Protein AF-A0A645CBT7-F1 (afdb_monomer)

pLDDT: mean 82.43, std 7.49, range [60.09, 91.31]

Solvent-accessible surface area (backbone atoms only — not comparable to full-atom values): 3456 Å² total; per-residue (Å²): 114,69,68,63,52,52,50,52,54,53,52,50,46,54,46,53,65,41,42,57,33,61,83,40,32,47,62,50,17,61,75,70,74,46,62,41,70,62,52,26,57,66,33,44,60,60,50,54,50,51,51,53,49,51,52,56,50,46,70,73,76,107

Foldseek 3Di:
DVLVVVLVVVLCCLCDVDAQHVPNLVVVCVVVVHDSNVRNVVRVVVSVVVNVVSVVVSVVVD

Secondary structure (DSSP, 8-state):
-HHHHHHHHHHHHHIIIIISSHHHHHHHHHHHTS-HHHHHHHHHHHHHHHHHHHHHHHHHH-

Structure (mmCIF, N/CA/C/O backbone):
data_AF-A0A645CBT7-F1
#
_entry.id   AF-A0A645CBT7-F1
#
loop_
_atom_site.group_PDB
_atom_site.id
_atom_site.type_symbol
_atom_site.label_atom_id
_atom_site.label_alt_id
_atom_site.label_comp_id
_atom_site.label_asym_id
_atom_site.label_entity_id
_atom_site.label_seq_id
_atom_site.pdbx_PDB_ins_code
_atom_site.Cartn_x
_atom_site.Cartn_y
_atom_site.Cartn_z
_atom_site.occupancy
_atom_site.B_iso_or_equiv
_atom_site.auth_seq_id
_atom_site.auth_comp_id
_atom_site.auth_asym_id
_atom_site.auth_atom_id
_atom_site.pdbx_PDB_model_num
ATOM 1 N N . MET A 1 1 ? 7.516 -8.382 -19.718 1.00 60.09 1 MET A N 1
ATOM 2 C CA . MET A 1 1 ? 6.285 -8.797 -18.999 1.00 60.09 1 MET A CA 1
ATOM 3 C C . MET A 1 1 ? 6.462 -9.050 -17.501 1.00 60.09 1 MET A C 1
ATOM 5 O O . MET A 1 1 ? 5.521 -8.767 -16.776 1.00 60.09 1 MET A O 1
ATOM 9 N N . ALA A 1 2 ? 7.607 -9.547 -17.009 1.00 73.88 2 ALA A N 1
ATOM 10 C CA . ALA A 1 2 ? 7.769 -9.851 -15.578 1.00 73.88 2 ALA A CA 1
ATOM 11 C C . ALA A 1 2 ? 7.658 -8.617 -14.654 1.00 73.88 2 ALA A C 1
ATOM 13 O O . ALA A 1 2 ? 6.992 -8.688 -13.628 1.00 73.88 2 ALA A O 1
ATOM 14 N N . GLY A 1 3 ? 8.238 -7.472 -15.042 1.00 78.69 3 GLY A N 1
ATOM 15 C CA . GLY A 1 3 ? 8.206 -6.252 -14.223 1.00 78.69 3 GLY A CA 1
ATOM 16 C C . GLY A 1 3 ? 6.804 -5.657 -14.038 1.00 78.69 3 GLY A C 1
ATOM 17 O O . GLY A 1 3 ? 6.420 -5.341 -12.919 1.00 78.69 3 GLY A O 1
ATOM 18 N N . LEU A 1 4 ? 5.994 -5.594 -15.103 1.00 76.56 4 LEU A N 1
ATOM 19 C CA . LEU A 1 4 ? 4.618 -5.079 -15.031 1.00 76.56 4 LEU A CA 1
ATOM 20 C C . LEU A 1 4 ? 3.696 -5.991 -14.201 1.00 76.56 4 LEU A C 1
ATOM 22 O O . LEU A 1 4 ? 2.843 -5.506 -13.462 1.00 76.56 4 LEU A O 1
ATOM 26 N N . ALA A 1 5 ? 3.890 -7.312 -14.292 1.00 83.25 5 ALA A N 1
ATOM 27 C CA . ALA A 1 5 ? 3.150 -8.283 -13.488 1.00 83.25 5 ALA A CA 1
ATOM 28 C C . ALA A 1 5 ? 3.506 -8.183 -11.992 1.00 83.25 5 ALA A C 1
ATOM 30 O O . ALA A 1 5 ? 2.614 -8.218 -11.144 1.00 83.25 5 ALA A O 1
ATOM 31 N N . ALA A 1 6 ? 4.791 -7.998 -11.669 1.00 83.88 6 ALA A N 1
ATOM 32 C CA . ALA A 1 6 ? 5.245 -7.757 -10.300 1.00 83.88 6 ALA A CA 1
ATOM 33 C C . ALA A 1 6 ? 4.686 -6.440 -9.735 1.00 83.88 6 ALA A C 1
ATOM 35 O O . ALA A 1 6 ? 4.254 -6.396 -8.585 1.00 83.88 6 ALA A O 1
ATOM 36 N N . LEU A 1 7 ? 4.612 -5.390 -10.558 1.00 85.94 7 LEU A N 1
ATOM 37 C CA . LEU A 1 7 ? 3.989 -4.117 -10.190 1.00 85.94 7 LEU A CA 1
ATOM 38 C C . LEU A 1 7 ? 2.509 -4.298 -9.811 1.00 85.94 7 LEU A C 1
ATOM 40 O O . LEU A 1 7 ? 2.065 -3.805 -8.775 1.00 85.94 7 LEU A O 1
ATOM 44 N N . GLY A 1 8 ? 1.761 -5.053 -10.623 1.00 85.44 8 GLY A N 1
ATOM 45 C CA . GLY A 1 8 ? 0.359 -5.380 -10.354 1.00 85.44 8 GLY A CA 1
ATOM 46 C C . GLY A 1 8 ? 0.168 -6.116 -9.025 1.00 85.44 8 GLY A C 1
ATOM 47 O O . GLY A 1 8 ? -0.720 -5.756 -8.255 1.00 85.44 8 GLY A O 1
ATOM 48 N N . GLN A 1 9 ? 1.047 -7.077 -8.716 1.00 86.44 9 GLN A N 1
ATOM 49 C CA . GLN A 1 9 ? 1.052 -7.795 -7.434 1.00 86.44 9 GLN A CA 1
ATOM 50 C C . GLN A 1 9 ? 1.296 -6.858 -6.236 1.00 86.44 9 GLN A C 1
ATOM 52 O O . GLN A 1 9 ? 0.589 -6.944 -5.230 1.00 86.44 9 GLN A O 1
ATOM 57 N N . VAL A 1 10 ? 2.248 -5.925 -6.342 1.00 85.00 10 VAL A N 1
ATOM 58 C CA . VAL A 1 10 ? 2.529 -4.944 -5.275 1.00 85.00 10 VAL A CA 1
ATOM 59 C C . VAL A 1 10 ? 1.331 -4.022 -5.041 1.00 85.00 10 VAL A C 1
ATOM 61 O O . VAL A 1 10 ? 0.941 -3.807 -3.893 1.00 85.00 10 VAL A O 1
ATOM 64 N N . ILE A 1 11 ? 0.700 -3.532 -6.113 1.00 85.50 11 ILE A N 1
ATOM 65 C CA . ILE A 1 11 ? -0.488 -2.671 -6.022 1.00 85.50 11 ILE A CA 1
ATOM 66 C C . ILE A 1 11 ? -1.640 -3.404 -5.323 1.00 85.50 11 ILE A C 1
ATOM 68 O O . ILE A 1 11 ? -2.294 -2.821 -4.455 1.00 85.50 11 ILE A O 1
ATOM 72 N N . THR A 1 12 ? -1.868 -4.684 -5.641 1.00 84.94 12 THR A N 1
ATOM 73 C CA . THR A 1 12 ? -2.903 -5.480 -4.963 1.00 84.94 12 THR A CA 1
ATOM 74 C C . THR A 1 12 ? -2.633 -5.642 -3.469 1.00 84.94 12 THR A C 1
ATOM 76 O O . THR A 1 12 ? -3.561 -5.480 -2.685 1.00 84.94 12 THR A O 1
ATOM 79 N N . VAL A 1 13 ? -1.381 -5.859 -3.051 1.00 84.19 13 VAL A N 1
ATOM 80 C CA . VAL A 1 13 ? -1.027 -5.956 -1.621 1.00 84.19 13 VAL A CA 1
ATOM 81 C C . VAL A 1 13 ? -1.234 -4.624 -0.897 1.00 84.19 13 VAL A C 1
ATOM 83 O O . VAL A 1 13 ? -1.662 -4.613 0.252 1.00 84.19 13 VAL A O 1
ATOM 86 N N . TRP A 1 14 ? -0.970 -3.492 -1.550 1.00 80.81 14 TRP A N 1
ATOM 87 C CA . TRP A 1 14 ? -1.162 -2.168 -0.948 1.00 80.81 14 TRP A CA 1
ATOM 88 C C . TRP A 1 14 ? -2.640 -1.799 -0.776 1.00 80.81 14 TRP A C 1
ATOM 90 O O . TRP A 1 14 ? -3.012 -1.190 0.229 1.00 80.81 14 TRP A O 1
ATOM 100 N N . PHE A 1 15 ? -3.493 -2.182 -1.729 1.00 79.31 15 PHE A N 1
ATOM 101 C CA . PHE A 1 15 ? -4.939 -1.981 -1.615 1.00 79.31 15 PHE A CA 1
ATOM 102 C C . PHE A 1 15 ? -5.591 -2.951 -0.615 1.00 79.31 15 PHE A C 1
ATOM 104 O O . PHE A 1 15 ? -6.383 -2.508 0.220 1.00 79.31 15 PHE A O 1
ATOM 111 N N . ASP A 1 16 ? -5.248 -4.242 -0.678 1.00 69.94 16 ASP A N 1
ATOM 112 C CA . ASP A 1 16 ? -5.884 -5.321 0.094 1.00 69.94 16 ASP A CA 1
ATOM 113 C C . ASP A 1 16 ? -5.292 -5.517 1.497 1.00 69.94 16 ASP A C 1
ATOM 115 O O . ASP A 1 16 ? -6.018 -5.689 2.475 1.00 69.94 16 ASP A O 1
ATOM 119 N N . GLY A 1 17 ? -3.971 -5.417 1.623 1.00 64.31 17 GLY A N 1
ATOM 120 C CA . GLY A 1 17 ? -3.235 -5.895 2.790 1.00 64.31 17 GLY A CA 1
ATOM 121 C C . GLY A 1 17 ? -3.144 -4.946 3.985 1.00 64.31 17 GLY A C 1
ATOM 122 O O . GLY A 1 17 ? -2.536 -5.325 4.983 1.00 64.31 17 GLY A O 1
ATOM 123 N N . GLY A 1 18 ? -3.686 -3.722 3.937 1.00 60.62 18 GLY A N 1
ATOM 124 C CA . GLY A 1 18 ? -3.349 -2.762 4.997 1.00 60.62 18 GLY A CA 1
ATOM 125 C C . GLY A 1 18 ? -4.186 -1.501 5.133 1.00 60.62 18 GLY A C 1
ATOM 126 O O . GLY A 1 18 ? -4.537 -1.094 6.240 1.00 60.62 18 GLY A O 1
ATOM 127 N N . THR A 1 19 ? -4.426 -0.813 4.023 1.00 64.56 19 THR A N 1
ATOM 128 C CA . THR A 1 19 ? -4.568 0.645 4.126 1.00 64.56 19 THR A CA 1
ATOM 129 C C . THR A 1 19 ? -5.968 1.134 3.752 1.00 64.56 19 THR A C 1
ATOM 131 O O . THR A 1 19 ? -6.445 2.087 4.363 1.00 64.56 19 THR A O 1
ATOM 134 N N . VAL A 1 20 ? -6.667 0.450 2.838 1.00 69.88 20 VAL A N 1
ATOM 135 C CA . VAL A 1 20 ? -8.028 0.821 2.391 1.00 69.88 20 VAL A CA 1
ATOM 136 C C . VAL A 1 20 ? -9.077 -0.231 2.774 1.00 69.88 20 VAL A C 1
ATOM 138 O O . VAL A 1 20 ? -10.180 0.128 3.185 1.00 69.88 20 VAL A O 1
ATOM 141 N N . ILE A 1 21 ? -8.745 -1.521 2.658 1.00 73.25 21 ILE A N 1
ATOM 142 C CA . ILE A 1 21 ? -9.660 -2.645 2.918 1.00 73.25 21 ILE A CA 1
ATOM 143 C C . ILE A 1 21 ? -9.635 -3.027 4.417 1.00 73.25 21 ILE A C 1
ATOM 145 O O . ILE A 1 21 ? -8.604 -2.874 5.077 1.0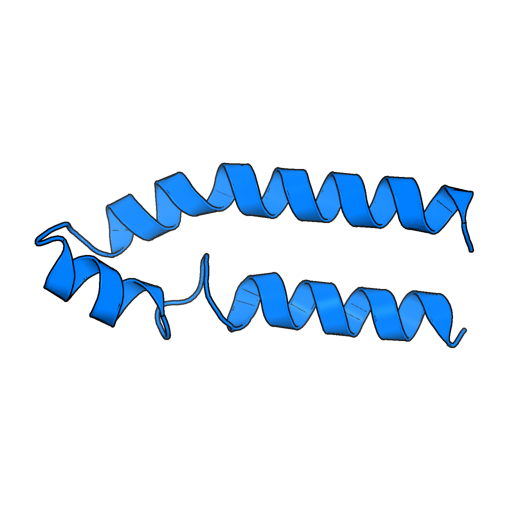0 73.25 21 ILE A O 1
ATOM 149 N N . PRO A 1 22 ? -10.752 -3.503 5.010 1.00 68.00 22 PRO A N 1
ATOM 150 C CA . PRO A 1 22 ? -10.930 -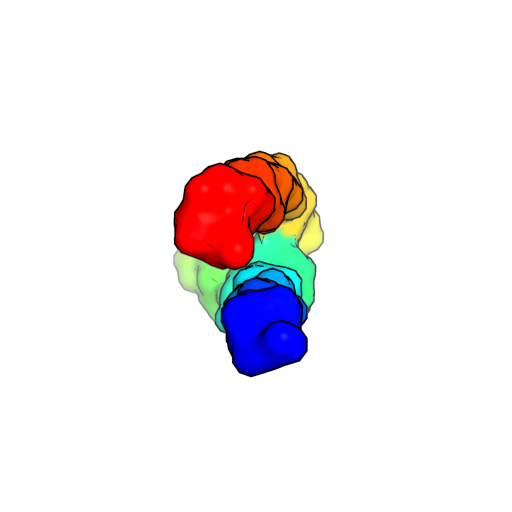3.504 6.465 1.00 68.00 22 PRO A CA 1
ATOM 151 C C . PRO A 1 22 ? -9.985 -4.414 7.262 1.00 68.00 22 PRO A C 1
ATOM 153 O O . PRO A 1 22 ? -9.878 -4.236 8.474 1.00 68.00 22 PRO A O 1
ATOM 156 N N . TRP A 1 23 ? -9.309 -5.371 6.616 1.00 76.31 23 TRP A N 1
ATOM 157 C CA . TRP A 1 23 ? -8.558 -6.444 7.282 1.00 76.31 23 TRP A CA 1
ATOM 158 C C . TRP A 1 23 ? -7.514 -5.934 8.289 1.00 76.31 23 TRP A C 1
ATOM 160 O O . TRP A 1 23 ? -7.414 -6.475 9.387 1.00 76.31 23 TRP A O 1
ATOM 170 N N . ALA A 1 24 ? -6.804 -4.847 7.973 1.00 77.19 24 ALA A N 1
ATOM 171 C CA . ALA A 1 24 ? -5.873 -4.197 8.903 1.00 77.19 24 ALA A CA 1
ATOM 172 C C . ALA A 1 24 ? -6.428 -2.902 9.525 1.00 77.19 24 ALA A C 1
ATOM 174 O O . ALA A 1 24 ? -6.008 -2.502 10.611 1.00 77.19 24 ALA A O 1
ATOM 175 N N . VAL A 1 25 ? -7.404 -2.257 8.879 1.00 82.81 25 VAL A N 1
ATOM 176 C CA . VAL A 1 25 ? -7.985 -0.994 9.361 1.00 82.81 25 VAL A CA 1
ATOM 177 C C . VAL A 1 25 ? -8.830 -1.211 10.619 1.00 82.81 25 VAL A C 1
ATOM 179 O O . VAL A 1 25 ? -8.763 -0.394 11.531 1.00 82.81 25 VAL A O 1
ATOM 182 N N . ILE A 1 26 ? -9.589 -2.311 10.711 1.00 86.12 26 ILE A N 1
ATOM 183 C CA . ILE A 1 26 ? -10.435 -2.630 11.876 1.00 86.12 26 ILE A CA 1
ATOM 184 C C . ILE A 1 26 ? -9.616 -2.796 13.172 1.00 86.12 26 ILE A C 1
ATOM 186 O O . ILE A 1 26 ? -9.940 -2.115 14.148 1.00 86.12 26 ILE A O 1
ATOM 190 N N . PRO A 1 27 ? -8.569 -3.648 13.237 1.00 87.88 27 PRO A N 1
ATOM 191 C CA . PRO A 1 27 ? -7.796 -3.814 14.469 1.00 87.88 27 PRO A CA 1
ATOM 192 C C . PRO A 1 27 ? -7.034 -2.542 14.862 1.00 87.88 27 PRO A C 1
ATOM 194 O O . PRO A 1 27 ? -6.999 -2.198 16.042 1.00 87.88 27 PRO A O 1
ATOM 197 N N . VAL A 1 28 ? -6.486 -1.792 13.898 1.00 85.12 28 VAL A N 1
ATOM 198 C CA . VAL A 1 28 ? -5.815 -0.508 14.178 1.00 85.12 28 VAL A CA 1
ATOM 199 C C . VAL A 1 28 ? -6.808 0.525 14.706 1.00 85.12 28 VAL A C 1
ATOM 201 O O . VAL A 1 28 ? -6.524 1.208 15.686 1.00 85.12 28 VAL A O 1
ATOM 204 N N . ALA A 1 29 ? -7.993 0.614 14.105 1.00 87.12 29 ALA A N 1
ATOM 205 C CA . ALA A 1 29 ? -9.049 1.503 14.566 1.00 87.12 29 ALA A CA 1
ATOM 206 C C . ALA A 1 29 ? -9.523 1.150 15.986 1.00 87.12 29 ALA A C 1
ATOM 208 O O . ALA A 1 29 ? -9.756 2.054 16.788 1.00 87.12 29 ALA A O 1
ATOM 209 N N . ALA A 1 30 ? -9.583 -0.143 16.326 1.00 88.19 30 ALA A N 1
ATOM 210 C CA . ALA A 1 30 ? -9.897 -0.607 17.677 1.00 88.19 30 ALA A CA 1
ATOM 211 C C . ALA A 1 30 ? -8.824 -0.201 18.706 1.00 88.19 30 ALA A C 1
ATOM 213 O O . ALA A 1 30 ? -9.176 0.266 19.789 1.00 88.19 30 ALA A O 1
ATOM 214 N N . ILE A 1 31 ? -7.533 -0.309 18.363 1.00 91.31 31 ILE A N 1
ATOM 215 C CA . ILE A 1 31 ? -6.413 0.114 19.229 1.00 91.31 31 ILE A CA 1
ATOM 216 C C . ILE A 1 31 ? -6.395 1.639 19.402 1.00 91.31 31 ILE A C 1
ATOM 218 O O . ILE A 1 31 ? -6.217 2.140 20.509 1.00 91.31 31 ILE A O 1
ATOM 222 N N . CYS A 1 32 ? -6.597 2.384 18.316 1.00 88.44 32 CYS A N 1
ATOM 223 C CA . CYS A 1 32 ? -6.582 3.846 18.326 1.00 88.44 32 CYS A CA 1
ATOM 224 C C . CYS A 1 32 ? -7.905 4.476 18.798 1.00 88.44 32 CYS A C 1
ATOM 226 O O . CYS A 1 32 ? -7.985 5.699 18.873 1.00 88.44 32 CYS A O 1
ATOM 228 N N . ASN A 1 33 ? -8.928 3.669 19.103 1.00 86.06 33 ASN A N 1
ATOM 229 C CA . ASN A 1 33 ? -10.277 4.106 19.474 1.00 86.06 33 ASN A CA 1
ATOM 230 C C . ASN A 1 33 ? -10.902 5.107 18.476 1.00 86.06 33 ASN A C 1
ATOM 232 O O . ASN A 1 33 ? -11.561 6.071 18.856 1.00 86.06 33 ASN A O 1
ATOM 236 N N . VAL A 1 34 ? -10.683 4.882 17.178 1.00 88.50 34 VAL A N 1
ATOM 237 C CA . VAL A 1 34 ? -11.234 5.707 16.090 1.00 88.50 34 VAL A CA 1
ATOM 238 C C . VAL A 1 34 ? -12.214 4.902 15.247 1.00 88.50 34 VAL A C 1
ATOM 240 O O . VAL A 1 34 ? -12.180 3.676 15.223 1.00 88.50 34 VAL A O 1
ATOM 243 N N . ASN A 1 35 ? -13.088 5.587 14.513 1.00 88.19 35 ASN A N 1
ATOM 244 C CA . ASN A 1 35 ? -13.978 4.933 13.562 1.00 88.19 35 ASN A CA 1
ATOM 245 C C . ASN A 1 35 ? -13.166 4.362 12.374 1.00 88.19 35 ASN A C 1
ATOM 247 O O . ASN A 1 35 ? -12.452 5.124 11.710 1.00 88.19 35 ASN A O 1
ATOM 251 N N . PRO A 1 36 ? -13.281 3.056 12.050 1.00 83.75 36 PRO A N 1
ATOM 252 C CA . PRO A 1 36 ? -12.552 2.435 10.941 1.00 83.75 36 PRO A CA 1
ATOM 253 C C . PRO A 1 36 ? -12.794 3.120 9.591 1.00 83.75 36 PRO A C 1
ATOM 255 O O . PRO A 1 36 ? -11.889 3.210 8.765 1.00 83.75 36 PRO A O 1
ATOM 258 N N . GLN A 1 37 ? -14.008 3.634 9.374 1.00 83.25 37 GLN A N 1
ATOM 259 C CA . GLN A 1 37 ? -14.389 4.322 8.137 1.00 83.25 37 GLN A CA 1
ATOM 260 C C . GLN A 1 37 ? -13.592 5.620 7.934 1.00 83.25 37 GLN A C 1
ATOM 262 O O . GLN A 1 37 ? -13.133 5.910 6.829 1.00 83.25 37 GLN A O 1
ATOM 267 N N . ASP A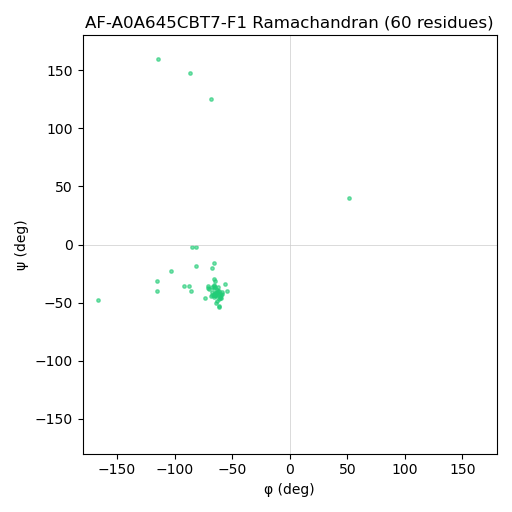 1 38 ? -13.390 6.388 9.006 1.00 85.50 38 ASP A N 1
ATOM 268 C CA . ASP A 1 38 ? -12.632 7.639 8.960 1.00 85.50 38 ASP A CA 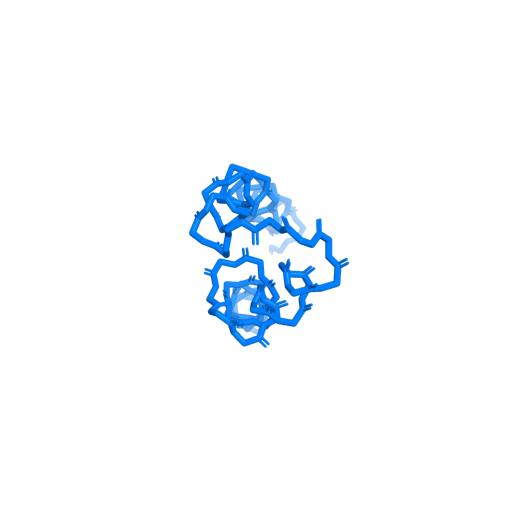1
ATOM 269 C C . ASP A 1 38 ? -11.134 7.381 8.767 1.00 85.50 38 ASP A C 1
ATOM 271 O O . ASP A 1 38 ? -10.460 8.112 8.035 1.00 85.50 38 ASP A O 1
ATOM 275 N N . LEU A 1 39 ? -10.620 6.300 9.364 1.00 82.94 39 LEU A N 1
ATOM 276 C CA . LEU A 1 39 ? -9.238 5.868 9.178 1.00 82.94 39 LEU A CA 1
ATOM 277 C C . LEU A 1 39 ? -8.978 5.413 7.732 1.00 82.94 39 LEU A C 1
ATOM 279 O O . LEU A 1 39 ? -8.014 5.869 7.117 1.00 82.94 39 LEU A O 1
ATOM 283 N N . ALA A 1 40 ? -9.876 4.608 7.153 1.00 83.81 40 ALA A N 1
ATOM 284 C CA . ALA A 1 40 ? -9.795 4.185 5.751 1.00 83.81 40 ALA A CA 1
ATOM 285 C C . ALA A 1 40 ? -9.792 5.385 4.787 1.00 83.81 40 ALA A C 1
ATOM 287 O O . ALA A 1 40 ? -9.006 5.432 3.839 1.00 83.81 40 ALA A O 1
ATOM 288 N N . ARG A 1 41 ? -10.621 6.404 5.052 1.00 84.12 41 ARG A N 1
ATOM 289 C CA . ARG A 1 41 ? -10.676 7.623 4.229 1.00 84.12 41 ARG A CA 1
ATOM 290 C C . ARG A 1 41 ? -9.386 8.431 4.268 1.00 84.12 41 ARG A C 1
ATOM 292 O O . ARG A 1 41 ? -8.927 8.884 3.222 1.00 84.12 41 ARG A O 1
ATOM 299 N N . LYS A 1 42 ? -8.782 8.600 5.446 1.00 84.81 42 LYS A N 1
ATOM 300 C CA . LYS A 1 42 ? -7.492 9.301 5.577 1.00 84.81 42 LYS A CA 1
ATOM 301 C C . LYS A 1 42 ? -6.351 8.551 4.896 1.00 84.81 42 LYS A C 1
ATOM 303 O O . LYS A 1 42 ? -5.423 9.179 4.400 1.00 84.81 42 LYS A O 1
ATOM 308 N N . ASN A 1 43 ? -6.461 7.232 4.834 1.00 83.81 43 ASN A N 1
ATOM 309 C CA . ASN A 1 43 ? -5.486 6.345 4.226 1.00 83.81 43 ASN A CA 1
ATOM 310 C C . ASN A 1 43 ? -5.599 6.227 2.692 1.00 83.81 43 ASN A C 1
ATOM 312 O O . ASN A 1 43 ? -4.620 5.867 2.040 1.00 83.81 43 ASN A O 1
ATOM 316 N N . LEU A 1 44 ? -6.736 6.591 2.087 1.00 84.62 44 LEU A N 1
ATOM 317 C CA . LEU A 1 44 ? -6.907 6.585 0.624 1.00 84.62 44 LEU A CA 1
ATOM 318 C C . LEU A 1 44 ? -5.926 7.519 -0.097 1.00 84.62 44 LEU A C 1
ATOM 320 O O . LEU A 1 44 ? -5.323 7.133 -1.095 1.00 84.62 44 LEU A O 1
ATOM 324 N N . ILE A 1 45 ? -5.760 8.742 0.412 1.00 85.69 45 ILE A N 1
ATOM 325 C CA . ILE A 1 45 ? -4.885 9.762 -0.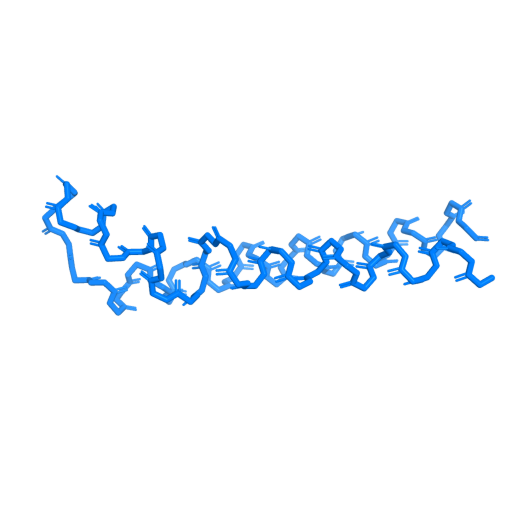183 1.00 85.69 45 ILE A CA 1
ATOM 326 C C . ILE A 1 45 ? -3.414 9.298 -0.227 1.00 85.69 45 ILE A C 1
ATOM 328 O O . ILE A 1 45 ? -2.829 9.320 -1.314 1.00 85.69 45 ILE A O 1
ATOM 332 N N . PRO A 1 46 ? -2.792 8.848 0.886 1.00 86.31 46 PRO A N 1
ATOM 333 C CA . PRO A 1 46 ? -1.407 8.385 0.859 1.00 86.31 46 PRO A CA 1
ATOM 334 C C . PRO A 1 46 ? -1.216 7.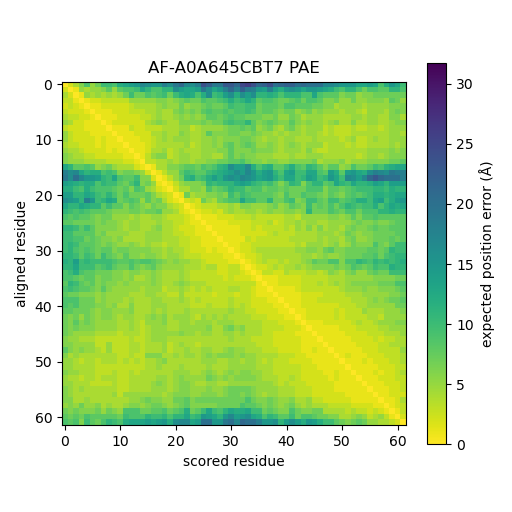117 0.015 1.00 86.31 46 PRO A C 1
ATOM 336 O O . PRO A 1 46 ? -0.200 7.010 -0.670 1.00 86.31 46 PRO A O 1
ATOM 339 N N . VAL A 1 47 ? -2.186 6.194 -0.014 1.00 88.19 47 VAL A N 1
ATOM 340 C CA . VAL A 1 47 ? -2.122 4.983 -0.861 1.00 88.19 47 VAL A CA 1
ATOM 341 C C . VAL A 1 47 ? -2.126 5.334 -2.338 1.00 88.19 47 VAL A C 1
ATOM 343 O O . VAL A 1 47 ? -1.259 4.878 -3.079 1.00 88.19 47 VAL A O 1
ATOM 346 N N . LEU A 1 48 ? -3.070 6.171 -2.769 1.00 88.31 48 LEU A N 1
ATOM 347 C CA . LEU A 1 48 ? -3.165 6.597 -4.164 1.00 88.31 48 LEU A CA 1
ATOM 348 C C . LEU A 1 48 ? -1.903 7.345 -4.605 1.00 88.31 48 LEU A C 1
ATOM 350 O O . LEU A 1 48 ? -1.408 7.107 -5.705 1.00 88.31 48 LEU A O 1
ATOM 354 N N . CYS A 1 49 ? -1.348 8.193 -3.736 1.00 89.88 49 CYS A N 1
ATOM 355 C CA . CYS A 1 49 ? -0.086 8.884 -3.993 1.00 89.88 49 CYS A CA 1
ATOM 356 C C . CYS A 1 49 ? 1.079 7.897 -4.167 1.00 89.88 49 CYS A C 1
ATOM 358 O O . CYS A 1 49 ? 1.827 7.983 -5.141 1.00 89.88 49 CYS A O 1
ATOM 360 N N . GLY A 1 50 ? 1.202 6.916 -3.269 1.00 87.56 50 GLY A N 1
ATOM 361 C CA . GLY A 1 50 ? 2.253 5.904 -3.345 1.00 87.56 50 GLY A CA 1
ATOM 362 C C . GLY A 1 50 ? 2.143 5.006 -4.579 1.00 87.56 50 GLY A C 1
ATOM 363 O O . GLY A 1 50 ? 3.156 4.692 -5.196 1.00 87.56 50 GLY A O 1
ATOM 364 N N . ILE A 1 51 ? 0.924 4.662 -5.001 1.00 88.81 51 ILE A N 1
ATOM 365 C CA . ILE A 1 51 ? 0.688 3.889 -6.229 1.00 88.81 51 ILE A CA 1
ATOM 366 C C . ILE A 1 51 ? 1.033 4.713 -7.467 1.00 88.81 51 ILE A C 1
ATOM 368 O O . ILE A 1 51 ? 1.712 4.212 -8.360 1.00 88.81 51 ILE A O 1
ATOM 372 N N . ALA A 1 52 ? 0.624 5.983 -7.512 1.00 89.56 52 ALA A N 1
ATOM 373 C CA . ALA A 1 52 ? 0.989 6.878 -8.604 1.00 89.56 52 ALA A CA 1
ATOM 374 C C . ALA A 1 52 ? 2.516 7.030 -8.714 1.00 89.56 52 ALA A C 1
ATOM 376 O O . ALA A 1 52 ? 3.066 6.934 -9.811 1.00 89.56 52 ALA A O 1
ATOM 377 N N . ALA A 1 53 ? 3.208 7.186 -7.581 1.00 89.44 53 ALA A N 1
ATOM 378 C CA . ALA A 1 53 ? 4.665 7.240 -7.533 1.00 89.44 53 ALA A CA 1
ATOM 379 C C . ALA A 1 53 ? 5.312 5.918 -7.983 1.00 89.44 53 ALA A C 1
ATOM 381 O O . ALA A 1 53 ? 6.247 5.941 -8.779 1.00 89.44 53 ALA A O 1
ATOM 382 N N . ALA A 1 54 ? 4.801 4.767 -7.533 1.00 88.00 54 ALA A N 1
ATOM 383 C CA . ALA A 1 54 ? 5.315 3.454 -7.921 1.00 88.00 54 ALA A CA 1
ATOM 384 C C . ALA A 1 54 ? 5.156 3.192 -9.425 1.00 88.00 54 ALA A C 1
ATOM 386 O O . ALA A 1 54 ? 6.090 2.711 -10.065 1.00 88.00 54 ALA A O 1
ATOM 387 N N . ILE A 1 55 ? 4.011 3.559 -10.007 1.00 88.56 55 ILE A N 1
ATOM 388 C CA . ILE A 1 55 ? 3.784 3.476 -11.454 1.00 88.56 55 ILE A CA 1
ATOM 389 C C . ILE A 1 55 ? 4.757 4.404 -12.191 1.00 88.56 55 ILE A C 1
ATOM 391 O O . ILE A 1 55 ? 5.426 3.961 -13.121 1.00 88.56 55 ILE A O 1
ATOM 395 N N . ALA A 1 56 ? 4.884 5.66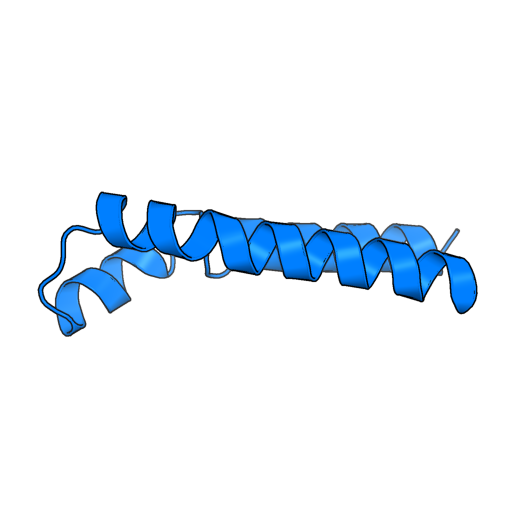2 -11.758 1.00 89.62 56 ALA A N 1
ATOM 396 C CA . ALA A 1 56 ? 5.770 6.635 -12.394 1.00 89.62 56 ALA A CA 1
ATOM 397 C C . ALA A 1 56 ? 7.241 6.189 -12.371 1.00 89.62 56 ALA A C 1
ATOM 399 O O . ALA A 1 56 ? 7.915 6.233 -13.396 1.00 89.62 56 ALA A O 1
ATOM 400 N N . ILE A 1 57 ? 7.729 5.712 -11.224 1.00 89.12 57 ILE A N 1
ATOM 401 C CA . ILE A 1 57 ? 9.096 5.199 -11.076 1.00 89.12 57 ILE A CA 1
ATOM 402 C C . ILE A 1 57 ? 9.287 3.937 -11.914 1.00 89.12 57 ILE A C 1
ATOM 404 O O . ILE A 1 57 ? 10.300 3.800 -12.598 1.00 89.12 57 ILE A O 1
ATOM 408 N N . SER A 1 58 ? 8.320 3.018 -11.901 1.00 86.44 58 SER A N 1
ATOM 409 C CA . SER A 1 58 ? 8.458 1.785 -12.667 1.00 86.44 58 SER A CA 1
ATOM 410 C C . SER A 1 58 ? 8.490 2.037 -14.169 1.00 86.44 58 SER A C 1
ATOM 412 O O . SER A 1 58 ? 9.183 1.300 -14.846 1.00 86.44 58 SER A O 1
ATOM 414 N N . MET A 1 59 ? 7.811 3.066 -14.684 1.00 84.00 59 MET A N 1
ATOM 415 C CA . MET A 1 59 ? 7.908 3.466 -16.097 1.00 84.00 59 MET A CA 1
ATOM 416 C C . MET A 1 59 ? 9.289 4.021 -16.481 1.00 84.00 59 MET A C 1
ATOM 418 O O . MET A 1 59 ? 9.605 4.101 -17.662 1.00 84.00 59 MET A O 1
ATOM 422 N N . ILE A 1 60 ? 10.085 4.465 -15.503 1.00 83.62 60 ILE A N 1
ATOM 423 C CA . ILE A 1 60 ? 11.441 4.992 -15.721 1.00 83.62 60 ILE A CA 1
ATOM 424 C C . ILE A 1 60 ? 12.487 3.875 -15.598 1.00 83.62 60 ILE A C 1
ATOM 426 O O . ILE A 1 60 ? 13.503 3.905 -16.288 1.00 83.62 60 ILE A O 1
ATOM 430 N N . ILE A 1 61 ? 12.265 2.916 -14.694 1.00 82.94 61 ILE A N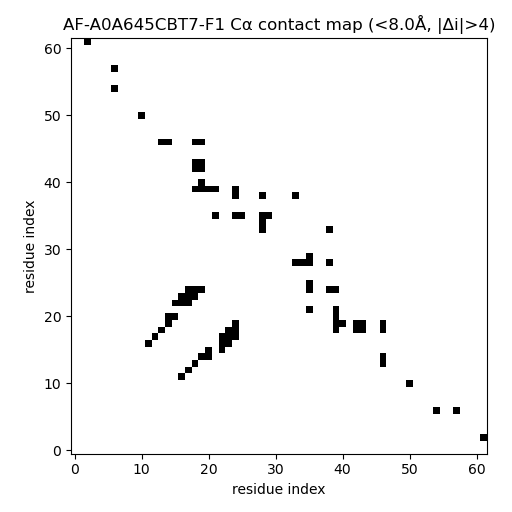 1
ATOM 431 C CA . ILE A 1 61 ? 13.215 1.834 -14.392 1.00 82.94 61 ILE A CA 1
ATOM 432 C C . ILE A 1 61 ? 13.035 0.618 -15.316 1.00 82.94 61 ILE A C 1
ATOM 434 O O . ILE A 1 61 ? 14.025 -0.046 -15.626 1.00 82.94 61 ILE A O 1
ATOM 438 N N . LEU A 1 62 ? 11.795 0.294 -15.700 1.00 70.00 62 LEU A N 1
ATOM 439 C CA . LEU A 1 62 ? 11.428 -0.868 -16.521 1.00 70.00 62 LEU A CA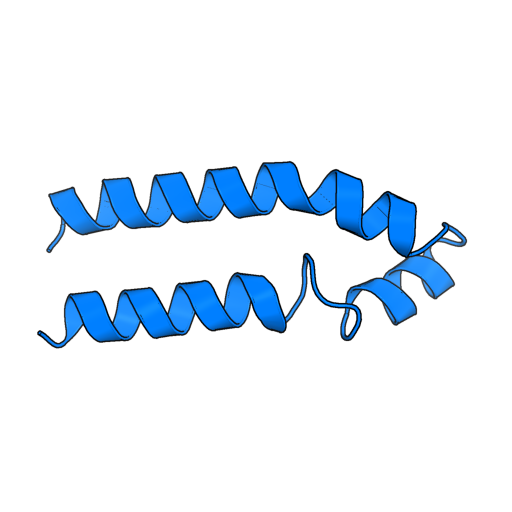 1
ATOM 440 C C . LEU A 1 62 ? 11.181 -0.468 -17.976 1.00 70.00 62 LEU A C 1
ATOM 442 O O . LEU A 1 62 ? 11.646 -1.227 -18.856 1.00 70.00 62 LEU A O 1
#

Organism: NCBI:txid1076179

Radius of gyration: 13.79 Å; Cα contacts (8 Å, |Δi|>4): 43; chains: 1; bounding box: 28×20×38 Å

Mean predicted aligned error: 5.64 Å

Sequence (62 aa):
MAGLAALGQVITVWFDGGTVIPWAVIPVAAICNVNPQDLARKNLIPVLCGIAAAIAISMIIL